Protein AF-A0A813K2Q6-F1 (afdb_monomer)

Structure (mmCIF, N/CA/C/O backbone):
data_AF-A0A813K2Q6-F1
#
_entry.id   AF-A0A813K2Q6-F1
#
loop_
_atom_site.group_PDB
_atom_site.id
_atom_site.type_symbol
_atom_site.label_atom_id
_atom_site.label_alt_id
_atom_site.label_comp_id
_atom_site.label_asym_id
_atom_site.label_entity_id
_atom_site.label_seq_id
_atom_site.pdbx_PDB_ins_code
_atom_site.Cartn_x
_atom_site.Cartn_y
_atom_site.Cartn_z
_atom_site.occupancy
_atom_site.B_iso_or_equiv
_atom_site.auth_seq_id
_atom_site.auth_comp_id
_atom_site.auth_asym_id
_atom_site.auth_atom_id
_atom_site.pdbx_PDB_model_num
ATOM 1 N N . ALA A 1 1 ? -16.109 -9.341 17.968 1.00 64.31 1 ALA A N 1
ATOM 2 C CA . ALA A 1 1 ? -16.327 -7.930 17.581 1.00 64.31 1 ALA A CA 1
ATOM 3 C C . ALA A 1 1 ? -15.738 -7.609 16.202 1.00 64.31 1 ALA A C 1
ATOM 5 O O . ALA A 1 1 ? -16.503 -7.297 15.306 1.00 64.31 1 ALA A O 1
ATOM 6 N N . TRP A 1 2 ? -14.422 -7.741 15.981 1.00 71.44 2 TRP A N 1
ATOM 7 C CA . TRP A 1 2 ? -13.791 -7.366 14.698 1.00 71.44 2 TRP A CA 1
ATOM 8 C C . TRP A 1 2 ? -14.155 -8.253 13.496 1.00 71.44 2 TRP A C 1
ATOM 10 O O . TRP A 1 2 ? -14.218 -7.740 12.387 1.00 71.44 2 TRP A O 1
ATOM 20 N N . GLN A 1 3 ? -14.443 -9.544 13.705 1.00 76.56 3 GLN A N 1
ATOM 21 C CA . GLN A 1 3 ? -14.867 -10.448 12.623 1.00 76.56 3 GLN A CA 1
ATOM 22 C C . GLN A 1 3 ? -16.198 -10.008 11.992 1.00 76.56 3 GLN A C 1
ATOM 24 O O . GLN A 1 3 ? -16.275 -9.841 10.784 1.00 76.56 3 GLN A O 1
ATOM 29 N N . ALA A 1 4 ? -17.204 -9.701 12.818 1.00 79.31 4 ALA A N 1
ATOM 30 C CA . ALA A 1 4 ? -18.483 -9.169 12.345 1.00 79.31 4 ALA A CA 1
ATOM 31 C C . ALA A 1 4 ? -18.310 -7.828 11.607 1.00 79.31 4 ALA A C 1
ATOM 33 O O . ALA A 1 4 ? -18.959 -7.585 10.598 1.00 79.31 4 ALA A O 1
ATOM 34 N N . ALA A 1 5 ? -17.385 -6.968 12.055 1.00 79.88 5 ALA A N 1
ATOM 35 C CA . ALA A 1 5 ? -17.077 -5.730 11.341 1.00 79.88 5 ALA A CA 1
ATOM 36 C C . ALA A 1 5 ? -16.464 -5.999 9.952 1.00 79.88 5 ALA A C 1
ATOM 38 O O . ALA A 1 5 ? -16.850 -5.334 8.994 1.00 79.88 5 ALA A O 1
ATOM 39 N N . LEU A 1 6 ? -15.557 -6.980 9.818 1.00 80.25 6 LEU A N 1
ATOM 40 C CA . LEU A 1 6 ? -15.022 -7.395 8.512 1.00 80.25 6 LEU A CA 1
ATOM 41 C C . LEU A 1 6 ? -16.139 -7.844 7.557 1.00 80.25 6 LEU A C 1
ATOM 43 O O . LEU A 1 6 ? -16.136 -7.456 6.391 1.00 80.25 6 LEU A O 1
ATOM 47 N N . GLU A 1 7 ? -17.096 -8.626 8.058 1.00 80.56 7 GLU A N 1
ATOM 48 C CA . GLU A 1 7 ? -18.255 -9.111 7.292 1.00 80.56 7 GLU A CA 1
ATOM 49 C C . GLU A 1 7 ? -19.192 -7.971 6.873 1.00 80.56 7 GLU A C 1
ATOM 51 O O . GLU A 1 7 ? -19.730 -7.982 5.770 1.00 80.56 7 GLU A O 1
ATOM 56 N N . MET A 1 8 ? -19.319 -6.939 7.711 1.00 81.94 8 MET A N 1
ATOM 57 C CA . MET A 1 8 ? -20.047 -5.702 7.400 1.00 81.94 8 MET A CA 1
ATOM 58 C C . MET A 1 8 ? -19.276 -4.752 6.470 1.00 81.94 8 MET A C 1
ATOM 60 O O . MET A 1 8 ? -19.733 -3.642 6.198 1.00 81.94 8 MET A O 1
AT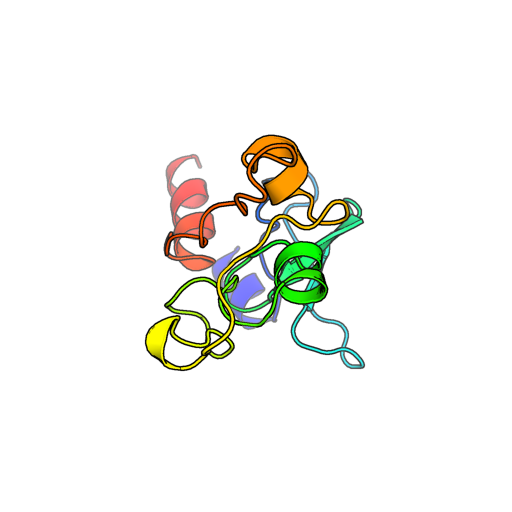OM 64 N N . GLY A 1 9 ? -18.096 -5.153 5.995 1.00 83.12 9 GLY A N 1
ATOM 65 C CA . GLY A 1 9 ? -17.311 -4.360 5.064 1.00 83.12 9 GLY A CA 1
ATOM 66 C C . GLY A 1 9 ? -16.427 -3.290 5.714 1.00 83.12 9 GLY A C 1
ATOM 67 O O . GLY A 1 9 ? -16.071 -2.290 5.091 1.00 83.12 9 GLY A O 1
ATOM 68 N N . TRP A 1 10 ? -16.044 -3.472 6.969 1.00 88.94 10 TRP A N 1
ATOM 69 C CA . TRP A 1 10 ? -14.939 -2.718 7.546 1.00 88.94 10 TRP A CA 1
ATOM 70 C C . TRP A 1 10 ? -13.606 -3.382 7.184 1.00 88.94 10 TRP A C 1
ATOM 72 O O . TRP A 1 10 ? -13.503 -4.606 7.142 1.00 88.94 10 TRP A O 1
ATOM 82 N N . LYS A 1 11 ? -12.542 -2.599 6.997 1.00 91.25 11 LYS A N 1
ATOM 83 C CA . LYS A 1 11 ? -11.169 -3.101 6.876 1.00 91.25 11 LYS A CA 1
ATOM 84 C C . LYS A 1 11 ? -10.230 -2.401 7.851 1.00 91.25 11 LYS A C 1
ATOM 86 O O . LYS A 1 11 ? -10.299 -1.175 8.002 1.00 91.25 11 LYS A O 1
ATOM 91 N N . PRO A 1 12 ? -9.314 -3.151 8.488 1.00 92.56 12 PRO A N 1
ATOM 92 C CA . PRO A 1 12 ? -8.352 -2.570 9.402 1.00 92.56 12 PRO A CA 1
ATOM 93 C C . PRO A 1 12 ? -7.361 -1.685 8.657 1.00 92.56 12 PRO A C 1
ATOM 95 O O . PRO A 1 12 ? -6.897 -2.032 7.577 1.00 92.56 12 PRO A O 1
ATOM 98 N N . CYS A 1 13 ? -6.994 -0.562 9.269 1.00 93.44 13 CYS A N 1
ATOM 99 C CA . CYS A 1 13 ? -5.988 0.336 8.717 1.00 93.44 13 CYS A CA 1
ATOM 100 C C . CYS A 1 13 ? -4.604 -0.333 8.809 1.00 93.44 13 CYS A C 1
ATOM 102 O O . CYS A 1 13 ? -4.135 -0.567 9.927 1.00 93.44 13 CYS A O 1
ATOM 104 N N . PRO A 1 14 ? -3.903 -0.583 7.688 1.00 92.88 14 PRO A N 1
ATOM 105 C CA . PRO A 1 14 ? -2.582 -1.221 7.683 1.00 92.88 14 PRO A CA 1
ATOM 106 C C . PRO A 1 14 ? -1.535 -0.471 8.518 1.00 92.88 14 PRO A C 1
ATOM 108 O O . PRO A 1 14 ? -0.656 -1.089 9.115 1.00 92.88 14 PRO A O 1
ATOM 111 N N . ARG A 1 15 ? -1.681 0.857 8.665 1.00 91.19 15 ARG A N 1
ATOM 112 C CA . ARG A 1 15 ? -0.834 1.687 9.542 1.00 91.19 15 ARG A CA 1
ATOM 113 C C . ARG A 1 15 ? -1.095 1.502 11.043 1.00 91.19 15 ARG A C 1
ATOM 115 O O . ARG A 1 15 ? -0.444 2.160 11.846 1.00 91.19 15 ARG A O 1
ATOM 122 N N . ARG A 1 16 ? -2.048 0.653 11.443 1.00 90.50 16 ARG A N 1
ATOM 123 C CA . ARG A 1 16 ? -2.424 0.408 12.851 1.00 90.50 16 ARG A CA 1
ATOM 124 C C . ARG A 1 16 ? -2.761 1.693 13.620 1.00 90.50 16 ARG A C 1
ATOM 126 O O . ARG A 1 16 ? -2.440 1.820 14.799 1.00 90.50 16 ARG A O 1
ATOM 133 N N . CYS A 1 17 ? -3.398 2.655 12.951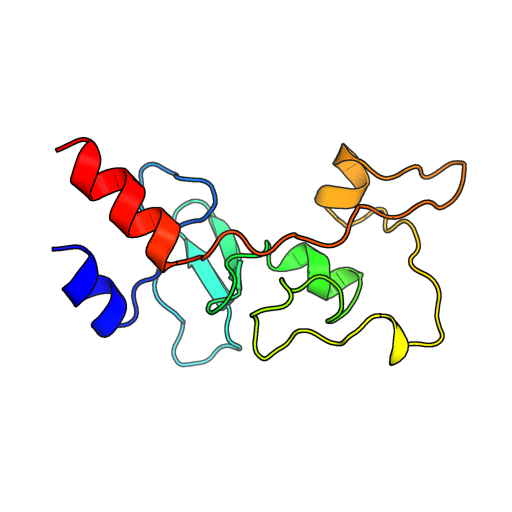 1.00 91.75 17 CYS A N 1
ATOM 134 C CA . CYS A 1 17 ? -3.752 3.930 13.572 1.00 91.75 17 CYS A CA 1
ATOM 135 C C . CYS A 1 17 ? -4.807 3.768 14.685 1.00 91.75 17 CYS A C 1
ATOM 137 O O . CYS A 1 17 ? -5.485 2.743 14.793 1.00 91.75 17 CYS A O 1
ATOM 139 N N . THR A 1 18 ? -4.996 4.818 15.484 1.00 90.69 18 THR A N 1
ATOM 140 C CA . THR A 1 18 ? -5.946 4.843 16.609 1.00 90.69 18 THR A CA 1
ATOM 141 C C . THR A 1 18 ? -7.411 4.706 16.183 1.00 90.69 18 THR A C 1
ATOM 143 O O . THR A 1 18 ? -8.204 4.148 16.934 1.00 90.69 18 THR A O 1
ATOM 146 N N . TYR A 1 19 ? -7.770 5.129 14.965 1.00 89.12 19 TYR A N 1
ATOM 147 C CA . TYR A 1 19 ? -9.129 4.992 14.416 1.00 89.12 19 TYR A CA 1
ATOM 148 C C . TYR A 1 19 ? -9.470 3.570 13.948 1.00 89.12 19 TYR A C 1
ATOM 150 O O . TYR A 1 19 ? -10.618 3.276 13.627 1.00 89.12 19 TYR A O 1
ATOM 158 N N . GLY A 1 20 ? -8.479 2.678 13.888 1.00 88.44 20 GLY A N 1
ATOM 159 C CA . GLY A 1 20 ? -8.672 1.251 13.650 1.00 88.44 20 GLY A CA 1
ATOM 160 C C . GLY A 1 20 ? -8.847 0.836 12.189 1.00 88.44 20 GLY A C 1
ATOM 161 O O . GLY A 1 20 ? -8.348 -0.229 11.837 1.00 88.44 20 GLY A O 1
ATOM 162 N N . GLY A 1 21 ? -9.502 1.621 11.331 1.00 90.69 21 GLY A N 1
ATOM 163 C CA . GLY A 1 21 ? -9.817 1.192 9.962 1.00 90.69 21 GLY A CA 1
ATOM 164 C C . GLY A 1 21 ? -10.783 2.103 9.215 1.00 90.69 21 GLY A C 1
ATOM 165 O O . GLY A 1 21 ? -10.942 3.269 9.577 1.00 90.69 21 GLY A O 1
ATOM 166 N N . GLY A 1 22 ? -11.405 1.570 8.170 1.00 90.00 22 GLY A N 1
ATOM 167 C CA . GLY A 1 22 ? -12.389 2.276 7.352 1.00 90.00 22 GLY A CA 1
ATOM 168 C C . GLY A 1 22 ? -13.311 1.313 6.610 1.00 90.00 22 GLY A C 1
ATOM 169 O O . GLY A 1 22 ? -13.093 0.105 6.630 1.00 90.00 22 GLY A O 1
ATOM 170 N N . TYR A 1 23 ? -14.334 1.863 5.968 1.00 86.81 23 TYR A N 1
ATOM 171 C CA . TYR A 1 23 ? -15.241 1.141 5.077 1.00 86.81 23 TYR A CA 1
ATOM 172 C C . TYR A 1 23 ? -14.958 1.561 3.632 1.00 86.81 23 TYR A C 1
ATOM 174 O O . TYR A 1 23 ? -14.356 2.611 3.397 1.00 86.81 23 TYR A O 1
ATOM 182 N N . LYS A 1 24 ? -15.385 0.748 2.666 1.00 80.88 24 LYS A N 1
ATOM 183 C CA . LYS A 1 24 ? -15.336 1.112 1.246 1.00 80.88 24 LYS A CA 1
ATOM 184 C C . LYS A 1 24 ? -16.444 2.129 0.947 1.00 80.88 24 LYS A C 1
ATOM 186 O O . LYS A 1 24 ? -17.552 1.984 1.464 1.00 80.88 24 LYS A O 1
ATOM 191 N N . SER A 1 25 ? -16.166 3.124 0.106 1.00 70.81 25 SER A N 1
ATOM 192 C CA . SER A 1 25 ? -17.220 3.966 -0.476 1.00 70.81 25 SER A CA 1
ATOM 193 C C . SER A 1 25 ? -18.033 3.159 -1.495 1.00 70.81 25 SER A C 1
ATOM 195 O O . SER A 1 25 ? -17.465 2.428 -2.304 1.00 70.81 25 SER A O 1
ATOM 197 N N . ALA A 1 26 ? -19.361 3.292 -1.486 1.00 67.31 26 ALA A N 1
ATOM 198 C CA . ALA A 1 26 ? -20.232 2.605 -2.446 1.00 67.31 26 ALA A CA 1
ATOM 199 C C . ALA A 1 26 ? -19.967 3.025 -3.908 1.00 67.31 26 ALA A C 1
ATOM 201 O O . ALA A 1 26 ? -20.315 2.294 -4.832 1.00 67.31 26 ALA A O 1
ATOM 202 N N . GLU A 1 27 ? -19.337 4.183 -4.103 1.00 63.72 27 GLU A N 1
ATOM 203 C CA . GLU A 1 27 ? -19.162 4.855 -5.393 1.00 63.72 27 GLU A CA 1
ATOM 204 C C . GLU A 1 27 ? -17.731 4.724 -5.953 1.00 63.72 27 GLU A C 1
ATOM 206 O O . GLU A 1 27 ? -17.487 5.103 -7.096 1.00 63.72 27 GLU A O 1
ATOM 211 N N . GLU A 1 28 ? -16.776 4.177 -5.187 1.00 61.16 28 GLU A N 1
ATOM 212 C CA . GLU A 1 28 ? -15.354 4.134 -5.569 1.00 61.16 28 GLU A CA 1
ATOM 213 C C . GLU A 1 28 ? -14.820 2.717 -5.860 1.00 61.16 28 GLU A C 1
ATOM 215 O O . GLU A 1 28 ? -15.332 1.698 -5.381 1.00 61.16 28 GLU A O 1
ATOM 220 N N . CYS A 1 29 ? -13.723 2.667 -6.635 1.00 69.69 29 CYS A N 1
ATOM 221 C CA . CYS A 1 29 ? -12.857 1.493 -6.817 1.00 69.69 29 CYS A CA 1
ATOM 222 C C . CYS A 1 29 ? -12.470 0.862 -5.464 1.00 69.69 29 CYS A C 1
ATOM 224 O O . CYS A 1 29 ? -12.557 1.523 -4.438 1.00 69.69 29 CYS A O 1
ATOM 226 N N . ASP A 1 30 ? -12.006 -0.393 -5.448 1.00 83.38 30 ASP A N 1
ATOM 227 C CA . ASP A 1 30 ? -11.697 -1.212 -4.254 1.00 83.38 30 ASP A CA 1
ATOM 228 C C . ASP A 1 30 ? -10.553 -0.699 -3.342 1.00 83.38 30 ASP A C 1
ATOM 230 O O . ASP A 1 30 ? -9.570 -1.388 -3.050 1.00 83.38 30 ASP A O 1
ATOM 234 N N . HIS A 1 31 ? -10.721 0.519 -2.833 1.00 87.06 31 HIS A N 1
ATOM 235 C CA . HIS A 1 31 ? -9.872 1.220 -1.890 1.00 87.06 31 HIS A CA 1
ATOM 236 C C . HIS A 1 31 ? -10.681 1.630 -0.657 1.00 87.06 31 HIS A C 1
ATOM 238 O O . HIS A 1 31 ? -11.896 1.822 -0.698 1.00 87.06 31 HIS A O 1
ATOM 244 N N . VAL A 1 32 ? -9.977 1.751 0.460 1.00 91.62 32 VAL A N 1
ATOM 245 C CA . VAL A 1 32 ? -10.505 2.179 1.750 1.00 91.62 32 VAL A CA 1
ATOM 246 C C . VAL A 1 32 ? -9.749 3.408 2.182 1.00 91.62 32 VAL A C 1
ATOM 248 O O . VAL A 1 32 ? -8.520 3.379 2.254 1.00 91.62 32 VAL A O 1
ATOM 251 N N . THR A 1 33 ? -10.489 4.438 2.571 1.00 92.75 33 THR A N 1
ATOM 252 C CA . THR A 1 33 ? -9.922 5.621 3.210 1.00 92.75 33 THR A CA 1
ATOM 253 C C . THR A 1 33 ? -10.190 5.539 4.703 1.00 92.75 33 THR A C 1
ATOM 255 O O . THR A 1 33 ? -11.323 5.633 5.176 1.00 92.75 33 THR A O 1
ATOM 258 N N . CYS A 1 34 ? -9.133 5.314 5.482 1.00 93.12 34 CYS A N 1
ATOM 259 C CA . CYS A 1 34 ? -9.233 5.385 6.934 1.00 93.12 34 CYS A CA 1
ATOM 260 C C . CYS A 1 34 ? -9.390 6.845 7.375 1.00 93.12 34 CYS A C 1
ATOM 262 O O . CYS A 1 34 ? -8.821 7.749 6.768 1.00 93.12 34 CYS A O 1
ATOM 264 N N . LYS A 1 35 ? -10.048 7.079 8.516 1.00 92.31 35 LYS A N 1
ATOM 265 C CA . LYS A 1 35 ? -10.151 8.409 9.140 1.00 92.31 35 LYS A CA 1
ATOM 266 C C . LYS A 1 35 ? -8.792 9.081 9.419 1.00 92.31 35 LYS A C 1
ATOM 268 O O . LYS A 1 35 ? -8.740 10.296 9.561 1.00 92.31 35 LYS A O 1
ATOM 273 N N . CYS A 1 36 ? -7.683 8.332 9.467 1.00 93.69 36 CYS A N 1
ATOM 274 C CA . CYS A 1 36 ? -6.338 8.922 9.528 1.00 93.69 36 CYS A CA 1
ATOM 275 C C . CYS A 1 36 ? -5.837 9.517 8.196 1.00 93.69 36 CYS A C 1
ATOM 277 O O . CYS A 1 36 ? -4.702 9.984 8.148 1.00 93.69 36 CYS A O 1
ATOM 279 N N . GLY A 1 37 ? -6.630 9.457 7.123 1.00 92.62 37 GLY A N 1
ATOM 280 C CA . GLY A 1 37 ? -6.257 9.891 5.774 1.00 92.62 37 GLY A CA 1
ATOM 281 C C . GLY A 1 37 ? -5.457 8.858 4.978 1.00 92.62 37 GLY A C 1
ATOM 282 O O . GLY A 1 37 ? -5.022 9.146 3.871 1.00 92.62 37 GLY A O 1
ATOM 283 N N . PHE A 1 38 ? -5.231 7.659 5.526 1.00 94.38 38 PHE A N 1
ATOM 284 C CA . PHE A 1 38 ? -4.533 6.597 4.808 1.00 94.38 38 PHE A CA 1
ATOM 285 C C . PHE A 1 38 ? -5.477 5.868 3.854 1.00 94.38 38 PHE A C 1
ATOM 287 O O . PHE A 1 38 ? -6.464 5.280 4.304 1.00 94.38 38 PHE A O 1
ATOM 294 N N . GLU A 1 39 ? -5.125 5.870 2.572 1.00 94.56 39 GLU A N 1
ATOM 295 C CA . GLU A 1 39 ? -5.825 5.139 1.520 1.00 94.56 39 GLU A CA 1
ATOM 296 C C . GLU A 1 39 ? -5.108 3.824 1.207 1.00 94.56 39 GLU A C 1
ATOM 298 O O . GLU A 1 39 ? -3.895 3.802 0.972 1.00 94.56 39 GLU A O 1
ATOM 303 N N . PHE A 1 40 ? -5.848 2.720 1.171 1.00 94.69 40 PHE A N 1
ATOM 304 C CA . PHE A 1 40 ? -5.275 1.401 0.919 1.00 94.69 40 PHE A CA 1
ATOM 305 C C . PHE A 1 40 ? -6.216 0.480 0.153 1.00 94.69 40 PHE A C 1
ATOM 307 O O . PHE A 1 40 ? -7.430 0.648 0.182 1.00 94.69 40 PHE A O 1
ATOM 314 N N . CYS A 1 41 ? -5.650 -0.511 -0.531 1.00 94.25 41 CYS A N 1
ATOM 315 C CA . CYS A 1 41 ? -6.410 -1.542 -1.227 1.00 94.25 41 CYS A CA 1
ATOM 316 C C . CYS A 1 41 ? -7.249 -2.363 -0.238 1.00 94.25 41 CYS A C 1
ATOM 318 O O . CYS A 1 41 ? -6.728 -2.859 0.764 1.00 94.25 41 CYS A O 1
ATOM 320 N N . TRP A 1 42 ? -8.528 -2.549 -0.561 1.00 91.88 42 TRP A N 1
ATOM 321 C CA . TRP A 1 42 ? -9.477 -3.323 0.238 1.00 91.88 42 TRP A CA 1
ATOM 322 C C . TRP A 1 42 ? -9.018 -4.763 0.513 1.00 91.88 42 TRP A C 1
ATOM 324 O O . TRP A 1 42 ? -9.193 -5.268 1.625 1.00 91.88 42 TRP A O 1
ATOM 334 N N . ASP A 1 43 ? -8.429 -5.409 -0.497 1.00 91.44 43 ASP A N 1
ATOM 335 C CA . ASP A 1 43 ? -8.084 -6.832 -0.448 1.00 91.44 43 ASP A CA 1
ATOM 336 C C . ASP A 1 43 ? -6.739 -7.082 0.229 1.00 91.44 43 ASP A C 1
ATOM 338 O O . ASP A 1 43 ? -6.640 -7.942 1.096 1.00 91.44 43 ASP A O 1
ATOM 342 N N . CYS A 1 44 ? -5.707 -6.312 -0.126 1.00 94.50 44 CYS A N 1
ATOM 343 C CA . CYS A 1 44 ? -4.334 -6.589 0.312 1.00 94.50 44 CYS A CA 1
ATOM 344 C C . CYS A 1 44 ? -3.741 -5.554 1.276 1.00 94.50 44 CYS A C 1
ATOM 346 O O . CYS A 1 44 ? -2.646 -5.760 1.803 1.00 94.50 44 CYS A O 1
ATOM 348 N N . GLY A 1 45 ? -4.415 -4.429 1.519 1.00 94.50 45 GLY A N 1
ATOM 349 C CA . GLY A 1 45 ? -3.928 -3.409 2.450 1.00 94.50 45 GLY A CA 1
ATOM 350 C C . GLY A 1 45 ? -2.710 -2.617 1.960 1.00 94.50 45 GLY A C 1
ATOM 351 O O . GLY A 1 45 ? -2.109 -1.886 2.742 1.00 94.50 45 GLY A O 1
ATOM 352 N N . VAL A 1 46 ? -2.314 -2.746 0.691 1.00 95.88 46 VAL A N 1
ATOM 353 C CA . VAL A 1 46 ? -1.245 -1.917 0.110 1.00 95.88 46 VAL A CA 1
ATOM 354 C C . VAL A 1 46 ? -1.693 -0.459 0.048 1.00 95.88 46 VAL A C 1
ATOM 356 O O . VAL A 1 46 ? -2.835 -0.184 -0.315 1.00 95.88 46 VAL A O 1
ATOM 359 N N . GLU A 1 47 ? -0.791 0.468 0.383 1.00 95.81 47 GLU A N 1
ATOM 360 C CA . GLU A 1 47 ? -1.000 1.914 0.235 1.00 95.81 47 GLU A CA 1
ATOM 361 C C . GLU A 1 47 ? -1.372 2.254 -1.214 1.00 95.81 47 GLU A C 1
ATOM 363 O O . GLU A 1 47 ? -0.593 1.988 -2.127 1.00 95.81 47 GLU A O 1
ATOM 368 N N . ARG A 1 48 ? -2.546 2.864 -1.425 1.00 95.12 48 ARG A N 1
ATOM 369 C CA . ARG A 1 48 ? -3.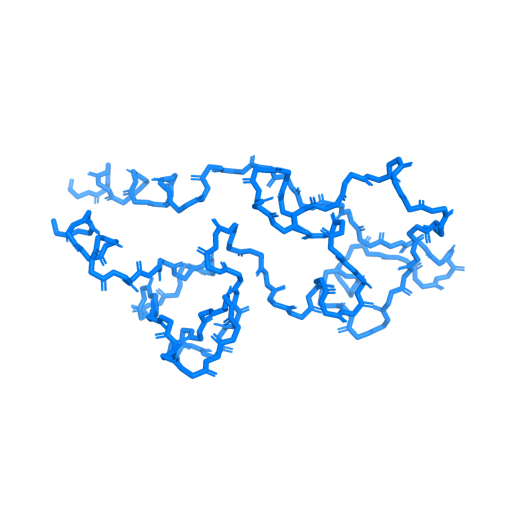146 3.090 -2.754 1.00 95.12 48 ARG A CA 1
ATOM 370 C C . ARG A 1 48 ? -2.203 3.793 -3.729 1.00 95.12 48 ARG A C 1
ATOM 372 O O . ARG A 1 48 ? -2.182 3.472 -4.913 1.00 95.12 48 ARG A O 1
ATOM 379 N N . GLN A 1 49 ? -1.410 4.739 -3.231 1.00 96.06 49 GLN A N 1
ATOM 380 C CA . GLN A 1 49 ? -0.500 5.521 -4.060 1.00 96.06 49 GLN A CA 1
ATOM 381 C C . GLN A 1 49 ? 0.578 4.664 -4.741 1.00 96.06 49 GLN A C 1
ATOM 383 O O . GLN A 1 49 ? 1.044 5.043 -5.807 1.00 96.06 49 GLN A O 1
ATOM 388 N N . VAL A 1 50 ? 0.971 3.523 -4.167 1.00 97.25 50 VAL A N 1
ATOM 389 C CA . VAL A 1 50 ? 2.056 2.684 -4.702 1.00 97.25 50 VAL A CA 1
ATOM 390 C C . VAL A 1 50 ? 1.681 2.053 -6.055 1.00 97.25 50 VAL A C 1
ATOM 392 O O . VAL A 1 50 ? 2.359 2.368 -7.034 1.00 97.25 50 VAL A O 1
ATOM 395 N N . PRO A 1 51 ? 0.614 1.237 -6.179 1.00 96.31 51 PRO A N 1
ATOM 396 C CA . PRO A 1 51 ? 0.199 0.701 -7.475 1.00 96.31 51 PRO A CA 1
ATOM 397 C C . PRO A 1 51 ? -0.316 1.790 -8.423 1.00 96.31 51 PRO A C 1
ATOM 399 O O . PRO A 1 51 ? -0.184 1.650 -9.631 1.00 96.31 51 PRO A O 1
ATOM 402 N N . LEU A 1 52 ? -0.839 2.906 -7.897 1.00 95.75 52 LEU A N 1
ATOM 403 C CA . LEU A 1 52 ? -1.287 4.030 -8.725 1.00 95.75 52 LEU A CA 1
ATOM 404 C C . LEU A 1 52 ? -0.148 4.660 -9.542 1.00 95.75 52 LEU A C 1
ATOM 406 O O . LEU A 1 52 ? -0.380 5.117 -10.657 1.00 95.75 52 LEU A O 1
ATOM 410 N N . VAL A 1 53 ? 1.063 4.732 -8.982 1.00 97.38 53 VAL A N 1
ATOM 411 C CA . VAL A 1 53 ? 2.218 5.350 -9.660 1.00 97.38 53 VAL A CA 1
ATOM 412 C C . VAL A 1 53 ? 3.160 4.332 -10.294 1.00 97.38 53 VAL A C 1
ATOM 414 O O . VAL A 1 53 ? 3.931 4.701 -11.175 1.00 97.38 53 VAL A O 1
ATOM 417 N N . HIS A 1 54 ? 3.130 3.080 -9.839 1.00 96.50 54 HIS A N 1
ATOM 418 C CA . HIS A 1 54 ? 3.789 1.969 -10.512 1.00 96.50 54 HIS A CA 1
ATOM 419 C C . HIS A 1 54 ? 2.794 1.285 -11.452 1.00 96.50 54 HIS A C 1
ATOM 421 O O . HIS A 1 54 ? 2.567 1.775 -12.553 1.00 96.50 54 HIS A O 1
ATOM 427 N N . ASP A 1 55 ? 2.226 0.165 -11.011 1.00 96.38 55 ASP A N 1
ATOM 428 C CA . ASP A 1 55 ? 1.175 -0.605 -11.663 1.00 96.38 55 ASP A CA 1
ATOM 429 C C . ASP A 1 55 ? 0.724 -1.735 -10.713 1.00 96.38 55 ASP A C 1
ATOM 431 O O . ASP A 1 55 ? 1.128 -1.817 -9.544 1.00 96.38 55 ASP A O 1
ATOM 435 N N . ASN A 1 56 ? -0.097 -2.642 -11.236 1.00 97.06 56 ASN A N 1
ATOM 436 C CA . ASN A 1 56 ? -0.686 -3.759 -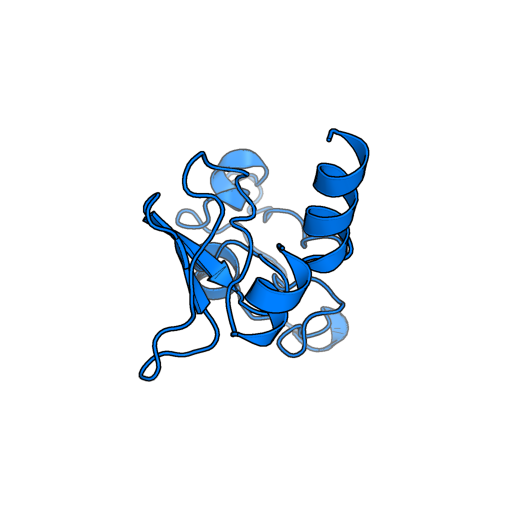10.511 1.00 97.06 56 ASN A CA 1
ATOM 437 C C . ASN A 1 56 ? 0.318 -4.778 -9.936 1.00 97.06 56 ASN A C 1
ATOM 439 O O . ASN A 1 56 ? -0.057 -5.563 -9.062 1.00 97.06 56 ASN A O 1
ATOM 443 N N . ARG A 1 57 ? 1.596 -4.754 -10.337 1.00 97.38 57 ARG A N 1
ATOM 444 C CA . ARG A 1 57 ? 2.636 -5.613 -9.737 1.00 97.38 57 ARG A CA 1
ATOM 445 C C . ARG A 1 57 ? 2.931 -5.257 -8.280 1.00 97.38 57 ARG A C 1
ATOM 447 O O . ARG A 1 57 ? 3.479 -6.072 -7.551 1.00 97.38 57 ARG A O 1
ATOM 454 N N . TRP A 1 58 ? 2.569 -4.048 -7.839 1.00 97.75 58 TRP A N 1
ATOM 455 C CA . TRP A 1 58 ? 2.741 -3.609 -6.448 1.00 97.75 58 TRP A CA 1
ATOM 456 C C . TRP A 1 58 ? 1.546 -3.914 -5.547 1.00 97.75 58 TRP A C 1
ATOM 458 O O . TRP A 1 58 ? 1.525 -3.482 -4.397 1.00 97.75 58 TRP A O 1
ATOM 468 N N . HIS A 1 59 ? 0.562 -4.683 -6.005 1.00 97.50 59 HIS A N 1
ATOM 469 C CA . HIS A 1 59 ? -0.303 -5.389 -5.066 1.00 97.50 59 HIS A CA 1
ATOM 470 C C . HIS A 1 59 ? 0.439 -6.585 -4.453 1.00 97.50 59 HIS A C 1
ATOM 472 O O . HIS A 1 59 ? 1.403 -7.083 -5.022 1.00 97.50 59 HIS A O 1
ATOM 478 N N . LYS A 1 60 ? 0.001 -7.059 -3.281 1.00 96.69 60 LYS A N 1
ATOM 479 C CA . LYS A 1 60 ? 0.548 -8.306 -2.722 1.00 96.69 60 LYS A CA 1
ATOM 480 C C . LYS A 1 60 ? 0.117 -9.503 -3.583 1.00 96.69 60 LYS A C 1
ATOM 482 O O . LYS A 1 60 ? -0.996 -9.437 -4.108 1.00 96.69 60 LYS A O 1
ATOM 487 N N . PRO A 1 61 ? 0.910 -10.581 -3.701 1.00 96.12 61 PRO A N 1
ATOM 488 C CA . PRO A 1 61 ? 0.592 -11.682 -4.610 1.00 96.12 61 PRO A CA 1
ATOM 489 C C . PRO A 1 61 ? -0.774 -12.352 -4.394 1.00 96.12 61 PRO A C 1
ATOM 491 O O . PRO A 1 61 ? -1.392 -12.774 -5.369 1.00 96.12 61 PRO A O 1
ATOM 494 N N . ALA A 1 62 ? -1.299 -12.388 -3.164 1.00 94.19 62 ALA A N 1
ATOM 495 C CA . ALA A 1 62 ? -2.639 -12.909 -2.869 1.00 94.19 62 ALA A CA 1
ATOM 496 C C . ALA A 1 62 ? -3.794 -11.954 -3.250 1.00 94.19 62 ALA A C 1
ATOM 498 O O . ALA A 1 62 ? -4.968 -12.303 -3.112 1.00 94.19 62 ALA A O 1
ATOM 499 N N . CYS A 1 63 ? -3.500 -10.733 -3.701 1.00 95.19 63 CYS A N 1
ATOM 500 C CA . CYS A 1 63 ? -4.502 -9.763 -4.132 1.00 95.19 63 CYS A CA 1
ATOM 501 C C . CYS A 1 63 ? -5.078 -10.134 -5.503 1.00 95.19 63 CYS A C 1
ATOM 503 O O . CYS A 1 63 ? -4.323 -10.369 -6.442 1.00 95.19 63 CYS A O 1
ATOM 505 N N . ARG A 1 64 ? -6.400 -10.030 -5.687 1.00 94.31 64 ARG A N 1
ATOM 506 C CA . ARG A 1 64 ? -7.033 -10.241 -7.008 1.00 94.31 64 ARG A CA 1
ATOM 507 C C . ARG A 1 64 ? -6.582 -9.261 -8.098 1.00 94.31 64 ARG A C 1
ATOM 509 O O . ARG A 1 64 ? -6.804 -9.524 -9.272 1.00 94.31 64 ARG A O 1
ATOM 516 N N . TYR A 1 65 ? -5.998 -8.128 -7.712 1.00 94.94 65 TYR A N 1
ATOM 517 C CA . TYR A 1 65 ? -5.466 -7.124 -8.639 1.00 94.94 65 TYR A CA 1
ATOM 518 C C . TYR A 1 65 ? -3.985 -7.310 -8.946 1.00 94.94 65 TYR A C 1
ATOM 520 O O . TYR A 1 65 ? -3.444 -6.529 -9.717 1.00 94.94 65 TYR A O 1
ATOM 528 N N . HIS A 1 66 ? -3.306 -8.273 -8.323 1.00 97.44 66 HIS A N 1
ATOM 529 C CA . HIS A 1 66 ? -1.883 -8.463 -8.554 1.00 97.44 66 HIS A CA 1
ATOM 530 C C . HIS A 1 66 ? -1.620 -9.004 -9.959 1.00 97.44 66 HIS A C 1
ATOM 532 O O . HIS A 1 66 ? -2.162 -10.035 -10.354 1.00 97.44 66 HIS A O 1
ATOM 538 N N . THR A 1 67 ? -0.745 -8.314 -10.686 1.00 97.50 67 THR A N 1
ATOM 539 C CA . THR A 1 67 ?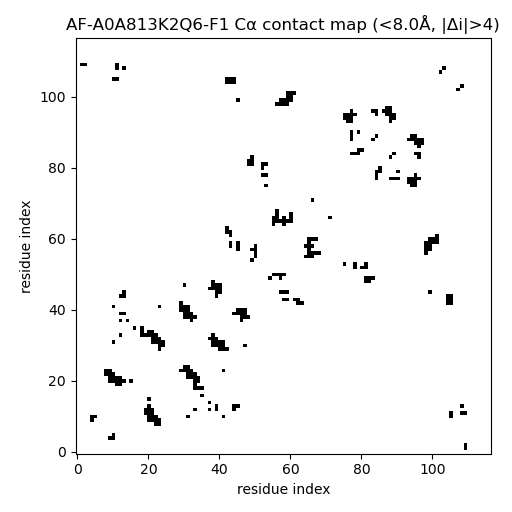 -0.202 -8.785 -11.962 1.00 97.50 67 THR A CA 1
ATOM 540 C C . THR A 1 67 ? 1.182 -9.386 -11.715 1.00 97.50 67 THR A C 1
ATOM 542 O O . THR A 1 67 ? 2.046 -8.685 -11.186 1.00 97.50 67 THR A O 1
ATOM 545 N N . PRO A 1 68 ? 1.438 -10.653 -12.087 1.00 95.75 68 PRO A N 1
ATOM 546 C CA . PRO A 1 68 ? 2.766 -11.247 -12.000 1.00 95.75 68 PRO A CA 1
ATOM 547 C C . PRO A 1 68 ? 3.818 -10.455 -12.783 1.00 95.75 68 PRO A C 1
ATOM 549 O O . PRO A 1 68 ? 3.574 -9.978 -13.888 1.00 95.75 68 PRO A O 1
ATOM 552 N N . ILE A 1 69 ? 5.035 -10.371 -12.242 1.00 92.56 69 ILE A N 1
ATOM 553 C CA . ILE A 1 69 ? 6.147 -9.632 -12.868 1.00 92.56 69 ILE A CA 1
ATOM 554 C C . ILE A 1 69 ? 6.438 -10.148 -14.283 1.00 92.56 69 ILE A C 1
ATOM 556 O O . ILE A 1 69 ? 6.749 -9.357 -15.166 1.00 92.56 69 ILE A O 1
ATOM 560 N N . SER A 1 70 ? 6.304 -11.458 -14.505 1.00 94.69 70 SER A N 1
ATOM 561 C CA . SER A 1 70 ? 6.526 -12.106 -15.802 1.00 94.69 70 SER A CA 1
ATOM 562 C C . SER A 1 70 ? 5.552 -11.673 -16.899 1.00 94.69 70 SER A C 1
ATOM 564 O O . SER A 1 70 ? 5.814 -11.945 -18.066 1.00 94.69 70 SER A O 1
ATOM 566 N N . GLU A 1 71 ? 4.435 -11.034 -16.547 1.00 96.12 71 GLU A N 1
ATOM 567 C CA . GLU A 1 71 ? 3.413 -10.582 -17.499 1.00 96.12 71 GLU A CA 1
ATOM 568 C C . GLU A 1 71 ? 3.635 -9.140 -17.979 1.00 96.12 71 GLU A C 1
ATOM 570 O O . GLU A 1 71 ? 2.937 -8.680 -18.879 1.00 96.12 71 GLU A O 1
ATOM 575 N N . VAL A 1 72 ? 4.611 -8.424 -17.411 1.00 95.75 72 VAL A N 1
ATOM 576 C CA . VAL A 1 72 ? 4.912 -7.029 -17.758 1.00 95.75 72 VAL A CA 1
ATOM 577 C C . VAL A 1 72 ? 6.341 -6.937 -18.282 1.00 95.75 72 VAL A C 1
ATOM 579 O O . VAL A 1 72 ? 7.293 -7.248 -17.567 1.00 95.75 72 VAL A O 1
ATOM 582 N N . ALA A 1 73 ? 6.496 -6.496 -19.531 1.00 95.12 73 ALA A N 1
ATOM 583 C CA . ALA A 1 73 ? 7.803 -6.394 -20.179 1.00 95.12 73 ALA A CA 1
ATOM 584 C C . ALA A 1 73 ? 8.655 -5.252 -19.599 1.00 95.12 73 ALA A C 1
ATOM 586 O O . ALA A 1 73 ? 9.883 -5.344 -19.542 1.00 95.12 73 ALA A O 1
ATOM 587 N N . GLU A 1 74 ? 8.013 -4.167 -19.165 1.00 94.81 74 GLU A N 1
ATOM 588 C CA . GLU A 1 74 ? 8.681 -2.998 -18.613 1.00 94.81 74 GLU A CA 1
ATOM 589 C C . GLU A 1 74 ? 9.317 -3.310 -17.260 1.00 94.81 74 GLU A C 1
ATOM 591 O O . GLU A 1 74 ? 8.644 -3.704 -16.306 1.00 94.81 74 GLU A O 1
ATOM 596 N N . LEU A 1 75 ? 10.614 -3.043 -17.129 1.00 94.50 75 LEU A N 1
ATOM 597 C CA . LEU A 1 75 ? 11.308 -3.219 -15.860 1.00 94.50 75 LEU A CA 1
ATOM 598 C C . LEU A 1 75 ? 10.787 -2.247 -14.780 1.00 94.50 75 LEU A C 1
ATOM 600 O O . LEU A 1 75 ? 10.463 -1.092 -15.079 1.00 94.50 75 LEU A O 1
ATOM 604 N N . PRO A 1 76 ? 10.748 -2.683 -13.508 1.00 95.75 76 PRO A N 1
ATOM 605 C CA . PRO A 1 76 ? 10.548 -1.809 -12.359 1.00 95.75 76 PRO A CA 1
ATOM 606 C C . PRO A 1 76 ? 11.497 -0.610 -12.370 1.00 95.75 76 PRO A C 1
ATOM 608 O O . PRO A 1 76 ? 12.709 -0.769 -12.509 1.00 95.75 76 PRO A O 1
ATOM 611 N N . ARG A 1 77 ? 10.952 0.591 -12.170 1.00 96.06 77 ARG A N 1
ATOM 612 C CA . ARG A 1 77 ? 11.731 1.833 -12.090 1.00 96.06 77 ARG A CA 1
ATOM 613 C C . ARG A 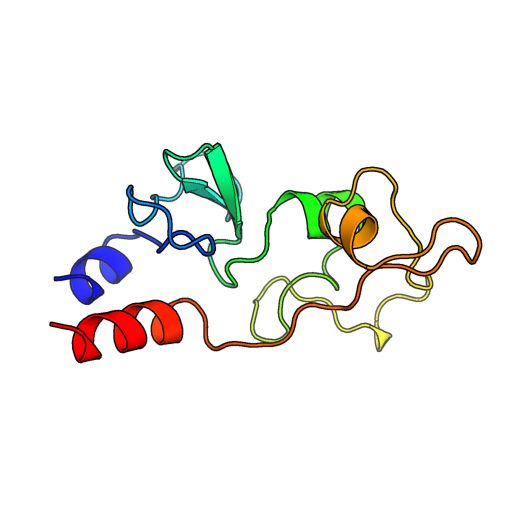1 77 ? 11.355 2.656 -10.870 1.00 96.06 77 ARG A C 1
ATOM 615 O O . ARG A 1 77 ? 10.225 2.588 -10.387 1.00 96.06 77 ARG A O 1
ATOM 622 N N . PHE A 1 78 ? 12.304 3.442 -10.381 1.00 97.94 78 PHE A N 1
ATOM 623 C CA . PHE A 1 78 ? 12.072 4.432 -9.340 1.00 97.94 78 PHE A CA 1
ATOM 624 C C . PHE A 1 78 ? 10.983 5.425 -9.763 1.00 97.94 78 PHE A C 1
ATOM 626 O O . PHE A 1 78 ? 11.033 5.985 -10.858 1.00 97.94 78 PHE A O 1
ATOM 633 N N . MET A 1 79 ? 10.030 5.678 -8.864 1.00 97.62 79 MET A N 1
ATOM 634 C CA . MET A 1 79 ? 8.981 6.676 -9.055 1.00 97.62 79 MET A CA 1
ATOM 635 C C . MET A 1 79 ? 9.080 7.739 -7.948 1.00 97.62 79 MET A C 1
ATOM 637 O O . MET A 1 79 ? 8.875 7.409 -6.777 1.00 97.62 79 MET A O 1
ATOM 641 N N . PRO A 1 80 ? 9.363 9.019 -8.267 1.00 96.69 80 PRO A N 1
ATOM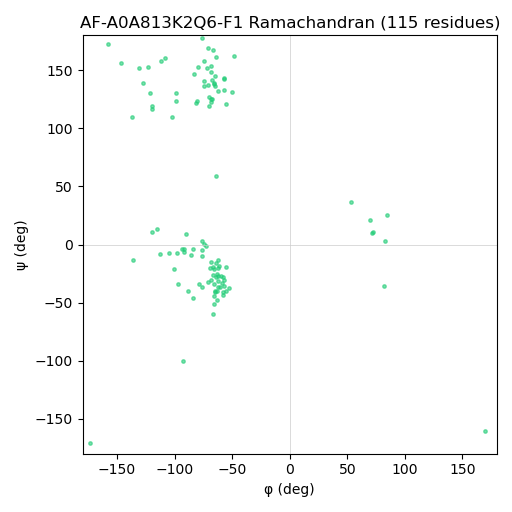 642 C CA . PRO A 1 80 ? 9.595 10.064 -7.259 1.00 96.69 80 PRO A CA 1
ATOM 643 C C . PRO A 1 80 ? 8.352 10.391 -6.424 1.00 96.69 80 PRO A C 1
ATOM 645 O O . PRO A 1 80 ? 8.458 10.922 -5.320 1.00 96.69 80 PRO A O 1
ATOM 648 N N . ASN A 1 81 ? 7.165 10.073 -6.932 1.00 96.88 81 ASN A N 1
ATOM 649 C CA . ASN A 1 81 ? 5.888 10.222 -6.244 1.00 96.88 81 ASN A CA 1
ATOM 650 C C . ASN A 1 81 ? 5.455 8.957 -5.478 1.00 96.88 81 ASN A C 1
ATOM 652 O O . ASN A 1 81 ? 4.452 9.019 -4.774 1.00 96.88 81 ASN A O 1
ATOM 656 N N . CYS A 1 82 ? 6.195 7.844 -5.548 1.00 97.94 82 CYS A N 1
ATOM 657 C CA . CYS A 1 82 ? 5.890 6.641 -4.774 1.00 97.94 82 CYS A CA 1
ATOM 658 C C . CYS A 1 82 ? 6.397 6.778 -3.326 1.00 97.94 82 CYS A C 1
ATOM 660 O O . CYS A 1 82 ? 7.599 6.987 -3.122 1.00 97.94 82 CYS A O 1
ATOM 662 N N . PRO A 1 83 ? 5.532 6.627 -2.303 1.00 96.94 83 PRO A N 1
ATOM 663 C CA . PRO A 1 83 ? 5.952 6.714 -0.905 1.00 96.94 83 PRO A CA 1
ATOM 664 C C . PRO A 1 83 ? 6.9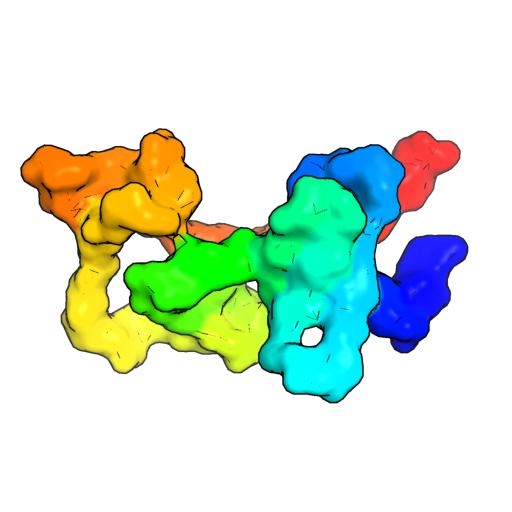61 5.623 -0.520 1.00 96.94 83 PRO A C 1
ATOM 666 O O . PRO A 1 83 ? 7.841 5.884 0.295 1.00 96.94 83 PRO A O 1
ATOM 669 N N . GLU A 1 84 ? 6.897 4.435 -1.128 1.00 97.25 84 GLU A N 1
ATOM 670 C CA . GLU A 1 84 ? 7.847 3.345 -0.865 1.00 97.25 84 GLU A CA 1
ATOM 671 C C . GLU A 1 84 ? 9.183 3.529 -1.596 1.00 97.25 84 GLU A C 1
ATOM 673 O O . GLU A 1 84 ? 10.240 3.227 -1.035 1.00 97.25 84 GLU A O 1
ATOM 678 N N . CYS A 1 85 ? 9.181 4.108 -2.804 1.00 97.88 85 CYS A N 1
ATOM 679 C CA . CYS A 1 85 ? 10.429 4.479 -3.481 1.00 97.88 85 CYS A CA 1
ATOM 680 C C . CYS A 1 85 ? 11.196 5.535 -2.687 1.00 97.88 85 CYS A C 1
ATOM 682 O O . CYS A 1 85 ? 12.407 5.415 -2.547 1.00 97.88 85 CYS A O 1
ATOM 684 N N . LYS A 1 86 ? 10.503 6.520 -2.100 1.00 97.12 86 LYS A N 1
ATOM 685 C CA . LYS A 1 86 ? 11.137 7.526 -1.229 1.00 97.12 86 LYS A CA 1
ATOM 686 C C . LYS A 1 86 ? 11.831 6.918 -0.007 1.00 97.12 86 LYS A C 1
ATOM 688 O O . LYS A 1 86 ? 12.756 7.526 0.515 1.00 97.12 86 LYS A O 1
ATOM 693 N N . LYS A 1 87 ? 11.376 5.751 0.462 1.00 96.25 87 LYS A N 1
ATOM 694 C CA . LYS A 1 87 ? 11.951 5.054 1.622 1.00 96.25 87 LYS A CA 1
ATOM 695 C C . LYS A 1 87 ? 13.090 4.108 1.245 1.00 96.25 87 LYS A C 1
ATOM 697 O O . LYS A 1 87 ? 14.039 3.982 2.007 1.00 96.25 87 LYS A O 1
ATOM 702 N N . SER A 1 88 ? 12.955 3.395 0.126 1.00 95.62 88 SER A N 1
ATOM 703 C CA . SER A 1 88 ? 13.769 2.201 -0.163 1.00 95.62 88 SER A CA 1
ATOM 704 C C . SER A 1 88 ? 14.311 2.101 -1.591 1.00 95.62 88 SER A C 1
ATOM 706 O O . SER A 1 88 ? 15.193 1.277 -1.846 1.00 95.62 88 SER A O 1
ATOM 708 N N . GLY A 1 89 ? 13.800 2.918 -2.515 1.00 95.00 89 GLY A N 1
ATOM 709 C CA . GLY A 1 89 ? 14.309 3.008 -3.880 1.00 95.00 89 GLY A CA 1
ATOM 710 C C . GLY A 1 89 ? 15.616 3.798 -3.949 1.00 95.00 89 GLY A C 1
ATOM 711 O O . GLY A 1 89 ? 16.112 4.304 -2.944 1.00 95.00 89 GLY A O 1
ATOM 712 N N . ASP A 1 90 ? 16.182 3.903 -5.146 1.00 96.88 90 ASP A N 1
ATOM 713 C CA . ASP A 1 90 ? 17.383 4.699 -5.392 1.00 96.88 90 ASP A CA 1
ATOM 714 C C . ASP A 1 90 ? 17.235 5.493 -6.704 1.00 96.88 90 ASP A C 1
ATOM 716 O O . ASP A 1 90 ? 17.243 4.900 -7.786 1.00 96.88 90 ASP A O 1
ATOM 720 N N . PRO A 1 91 ? 17.091 6.830 -6.634 1.00 95.56 91 PRO A N 1
ATOM 721 C CA . PRO A 1 91 ? 16.937 7.667 -7.819 1.00 95.56 91 PRO A CA 1
ATOM 722 C C . PRO A 1 91 ? 18.214 7.763 -8.666 1.00 95.56 91 PRO A C 1
ATOM 724 O O . PRO A 1 91 ? 18.116 8.103 -9.840 1.00 95.56 91 PRO A O 1
ATOM 727 N N . THR A 1 92 ? 19.396 7.472 -8.107 1.00 95.88 92 THR A N 1
ATOM 728 C CA . THR A 1 92 ? 20.673 7.562 -8.838 1.00 95.88 92 THR A CA 1
ATOM 729 C C . THR A 1 92 ? 20.864 6.386 -9.788 1.00 95.88 92 THR A C 1
ATOM 731 O O . THR A 1 92 ? 21.354 6.554 -10.901 1.00 95.88 92 THR A O 1
ATOM 734 N N . THR A 1 93 ? 20.412 5.203 -9.369 1.00 96.12 93 THR A N 1
ATOM 735 C CA . THR A 1 93 ? 20.449 3.971 -10.168 1.00 96.12 93 THR A CA 1
ATOM 736 C C . THR A 1 93 ? 19.123 3.679 -10.871 1.00 96.12 93 THR A C 1
ATOM 738 O O . THR A 1 93 ? 19.038 2.748 -11.667 1.00 96.12 93 THR A O 1
ATOM 741 N N . GLY A 1 94 ? 18.070 4.451 -10.580 1.00 95.38 94 GLY A N 1
ATOM 742 C CA . GLY A 1 94 ? 16.715 4.210 -11.079 1.00 95.38 94 GLY A CA 1
ATOM 743 C C . GLY A 1 94 ? 16.020 3.005 -10.434 1.00 95.38 94 GLY A C 1
ATOM 744 O O . GLY A 1 94 ? 14.954 2.598 -10.899 1.00 95.38 94 GLY A O 1
ATOM 745 N N . ARG A 1 95 ? 16.585 2.436 -9.361 1.00 96.44 95 ARG A N 1
ATOM 746 C CA . ARG A 1 95 ? 16.055 1.252 -8.672 1.00 96.44 95 ARG A CA 1
ATOM 747 C C . ARG A 1 95 ? 14.731 1.568 -7.968 1.00 96.44 95 ARG A C 1
ATOM 749 O O . ARG A 1 95 ? 14.656 2.480 -7.142 1.00 96.44 95 ARG A O 1
ATOM 756 N N . SER A 1 96 ? 13.689 0.792 -8.264 1.00 97.44 96 SER A N 1
ATOM 757 C CA . SER A 1 96 ? 12.381 0.905 -7.607 1.00 97.44 96 SER A CA 1
ATOM 758 C C . SER A 1 96 ? 12.401 0.419 -6.155 1.00 97.44 96 SER A C 1
ATOM 760 O O . SER A 1 96 ? 13.334 -0.251 -5.712 1.00 97.44 96 SER A O 1
ATOM 762 N N . CYS A 1 97 ? 11.323 0.703 -5.422 1.00 97.38 97 CYS A N 1
ATOM 763 C CA . CYS A 1 97 ? 11.013 -0.026 -4.195 1.00 97.38 97 CYS A CA 1
ATOM 764 C C . CYS A 1 97 ? 10.713 -1.508 -4.474 1.00 97.38 97 CYS A C 1
ATOM 766 O O . CYS A 1 97 ? 10.405 -1.891 -5.608 1.00 97.38 97 CYS A O 1
ATOM 768 N N . CYS A 1 98 ? 10.807 -2.332 -3.430 1.00 96.56 98 CYS A N 1
ATOM 769 C CA . CYS A 1 98 ? 10.503 -3.758 -3.502 1.00 96.56 98 CYS A CA 1
ATOM 770 C C . CYS A 1 98 ? 9.004 -4.010 -3.721 1.00 96.56 98 CYS A C 1
ATOM 772 O O . CYS A 1 98 ? 8.160 -3.222 -3.290 1.00 96.56 98 CYS A O 1
ATOM 774 N N . PHE A 1 99 ? 8.678 -5.149 -4.331 1.00 97.00 99 PHE A N 1
ATOM 775 C CA . PHE A 1 99 ? 7.304 -5.641 -4.387 1.00 97.00 99 PHE A CA 1
ATOM 776 C C . PHE A 1 99 ? 6.808 -6.016 -2.981 1.00 97.00 99 PHE A C 1
ATOM 778 O O . PHE A 1 99 ? 7.575 -6.605 -2.210 1.00 97.00 99 PHE A O 1
ATOM 785 N N . PRO A 1 100 ? 5.556 -5.691 -2.615 1.00 95.56 100 PRO A N 1
ATOM 786 C CA . PRO A 1 100 ? 5.021 -6.046 -1.305 1.00 95.56 100 PRO A CA 1
ATOM 787 C C . PRO A 1 100 ? 4.893 -7.560 -1.120 1.00 95.56 100 PRO A C 1
ATOM 789 O O . PRO A 1 100 ? 4.392 -8.261 -1.994 1.00 95.56 100 PRO A O 1
ATOM 792 N N . ALA A 1 101 ? 5.297 -8.060 0.046 1.00 93.75 101 ALA A N 1
ATOM 793 C CA . ALA A 1 101 ? 5.104 -9.459 0.415 1.00 93.75 101 ALA A CA 1
ATOM 794 C C . ALA A 1 101 ? 3.670 -9.727 0.904 1.00 93.75 101 ALA A C 1
ATOM 796 O O . ALA A 1 101 ? 3.023 -8.848 1.485 1.00 93.75 101 ALA A O 1
ATOM 797 N N . ASP A 1 102 ? 3.206 -10.965 0.733 1.00 92.94 102 ASP A N 1
ATOM 798 C CA . ASP A 1 102 ? 1.992 -11.444 1.390 1.00 92.94 102 ASP A CA 1
ATOM 799 C C . ASP A 1 102 ? 2.213 -11.574 2.900 1.00 92.94 102 ASP A C 1
ATOM 801 O O . ASP A 1 102 ? 3.090 -12.296 3.368 1.00 92.94 102 ASP A O 1
ATOM 805 N N . ASP A 1 103 ? 1.382 -10.886 3.674 1.00 89.62 103 ASP A N 1
ATOM 806 C CA . ASP A 1 103 ? 1.406 -10.883 5.142 1.00 89.62 103 ASP A CA 1
ATOM 807 C C . ASP A 1 103 ? 0.085 -11.393 5.747 1.00 89.62 103 ASP A C 1
ATOM 809 O O . ASP A 1 103 ? -0.161 -11.239 6.947 1.00 89.62 103 ASP A O 1
ATOM 813 N N . GLY A 1 104 ? -0.795 -11.965 4.918 1.00 86.06 104 GLY A N 1
ATOM 814 C CA . GLY A 1 104 ? -2.102 -12.483 5.326 1.00 86.06 104 GLY A CA 1
ATOM 815 C C . GLY A 1 104 ? -3.122 -11.412 5.726 1.00 86.06 104 GLY A C 1
ATOM 816 O O . GLY A 1 104 ? -4.046 -11.712 6.484 1.00 86.06 104 GLY A O 1
ATOM 817 N N . PHE A 1 105 ? -2.956 -10.159 5.290 1.00 89.94 105 PHE A N 1
ATOM 818 C CA . PHE A 1 105 ? -3.985 -9.128 5.452 1.00 89.94 105 PHE A CA 1
ATOM 819 C C . PHE A 1 105 ? -5.326 -9.556 4.808 1.00 89.94 105 PHE A C 1
ATOM 821 O O . PHE A 1 105 ? -5.300 -10.152 3.734 1.00 89.94 105 PHE A O 1
ATOM 828 N N . PRO A 1 106 ? -6.493 -9.215 5.401 1.00 85.56 106 PRO A N 1
ATOM 829 C CA . PRO A 1 106 ? -6.687 -8.518 6.682 1.00 85.56 106 PRO A CA 1
ATOM 830 C C . PRO A 1 106 ? -6.681 -9.446 7.908 1.00 85.56 106 PRO A C 1
ATOM 832 O O . PRO A 1 106 ? -6.658 -8.959 9.041 1.00 85.56 106 PRO A O 1
ATOM 835 N N . ASP A 1 107 ? -6.694 -10.763 7.719 1.00 83.06 107 ASP A N 1
ATOM 836 C CA . ASP A 1 107 ? -6.887 -11.735 8.802 1.00 83.06 107 ASP A CA 1
ATOM 837 C C . ASP A 1 107 ? -5.746 -11.720 9.822 1.00 83.06 107 ASP A C 1
ATOM 839 O O . ASP A 1 107 ? -5.978 -11.776 11.036 1.00 83.06 107 ASP A O 1
ATOM 843 N N . SER A 1 108 ? -4.504 -11.579 9.349 1.00 81.12 108 SER A N 1
ATOM 844 C CA . SER A 1 108 ? -3.325 -11.461 10.213 1.00 81.12 108 SER A CA 1
ATOM 845 C C . SER A 1 108 ? -3.426 -10.262 11.160 1.00 81.12 108 SER A C 1
ATOM 847 O O . SER A 1 108 ? -3.007 -10.330 12.322 1.00 81.12 108 SER A O 1
ATOM 849 N N . TYR A 1 109 ? -4.067 -9.178 10.713 1.00 75.12 109 TYR A N 1
ATOM 850 C CA . TYR A 1 109 ? -4.321 -8.008 11.539 1.00 75.12 109 TYR A CA 1
ATOM 851 C C . TYR A 1 109 ? -5.275 -8.338 12.688 1.00 75.12 109 TYR A C 1
ATOM 853 O O . TYR A 1 109 ? -4.958 -8.047 13.846 1.00 75.12 109 TYR A O 1
ATOM 861 N N . VAL A 1 110 ? -6.418 -8.961 12.387 1.00 74.62 110 VAL A N 1
ATOM 862 C CA . VAL A 1 110 ? -7.454 -9.268 13.386 1.00 74.62 110 VAL A CA 1
ATOM 863 C C . VAL A 1 110 ? -6.950 -10.286 14.409 1.00 74.62 110 VAL A C 1
ATOM 865 O O . VAL A 1 110 ? -7.072 -10.047 15.614 1.00 74.62 110 VAL A O 1
ATOM 868 N N . ARG A 1 111 ? -6.269 -11.349 13.959 1.00 72.69 111 ARG A N 1
ATOM 869 C CA . ARG A 1 111 ? -5.662 -12.356 14.851 1.00 72.69 111 ARG A CA 1
ATOM 870 C C . ARG A 1 111 ? -4.658 -11.732 15.828 1.00 72.69 111 ARG A C 1
ATOM 872 O O . ARG A 1 111 ? -4.677 -12.041 17.016 1.00 72.69 111 ARG A O 1
ATOM 879 N N . SER A 1 112 ? -3.839 -10.782 15.362 1.00 62.91 112 SER A N 1
ATOM 880 C CA . SER A 1 112 ? -2.818 -10.112 16.188 1.00 62.91 112 SER A CA 1
ATOM 881 C C . SER A 1 112 ? -3.365 -9.196 17.297 1.00 62.91 112 SER A C 1
ATOM 883 O O . SER A 1 112 ? -2.597 -8.775 18.172 1.00 62.91 112 SER A O 1
ATOM 885 N N . ARG A 1 113 ? -4.656 -8.832 17.248 1.00 57.84 113 ARG A N 1
ATOM 886 C CA . ARG A 1 113 ? -5.330 -8.050 18.297 1.00 57.84 113 ARG A CA 1
ATOM 887 C C . ARG A 1 113 ? -6.097 -8.927 19.280 1.00 57.84 113 ARG A C 1
ATOM 889 O O . ARG A 1 113 ? -6.091 -8.599 20.458 1.00 57.84 113 ARG A O 1
ATOM 896 N N . SER A 1 114 ? -6.679 -10.041 18.834 1.00 56.97 114 SER A N 1
ATOM 897 C CA . SER A 1 114 ? -7.356 -10.985 19.736 1.00 56.97 114 SER A CA 1
ATOM 898 C C . SER A 1 114 ? -6.414 -11.639 20.754 1.00 56.97 114 SER A C 1
ATOM 900 O O . SER A 1 114 ? -6.863 -12.022 21.821 1.00 56.97 114 SER A O 1
ATOM 902 N N . LEU A 1 115 ? -5.113 -11.733 20.453 1.00 51.66 115 LEU A N 1
ATOM 903 C CA . LEU A 1 115 ? -4.092 -12.275 21.366 1.00 51.66 115 LEU A CA 1
ATOM 904 C C . LEU A 1 115 ? -3.541 -11.256 22.382 1.00 51.66 115 LEU A C 1
ATOM 906 O O . LEU A 1 115 ? -2.683 -11.599 23.188 1.00 51.66 115 LEU A O 1
ATOM 910 N N . ARG A 1 116 ? -3.967 -9.990 22.304 1.00 49.78 116 ARG A N 1
ATOM 911 C CA . ARG A 1 116 ? -3.552 -8.908 23.216 1.00 49.78 116 ARG A CA 1
ATOM 912 C C . ARG A 1 116 ? -4.718 -8.363 24.050 1.00 49.78 116 ARG A C 1
ATOM 914 O O . ARG A 1 116 ? -4.595 -7.272 24.602 1.00 49.78 116 ARG A O 1
ATOM 921 N N . GLY A 1 117 ? -5.839 -9.086 24.060 1.00 41.69 117 GLY A N 1
ATOM 922 C CA . GLY A 1 117 ? -7.013 -8.815 24.890 1.00 41.69 117 GLY A CA 1
ATOM 923 C C . GLY A 1 117 ? -6.994 -9.648 26.157 1.00 41.69 117 GLY A C 1
AT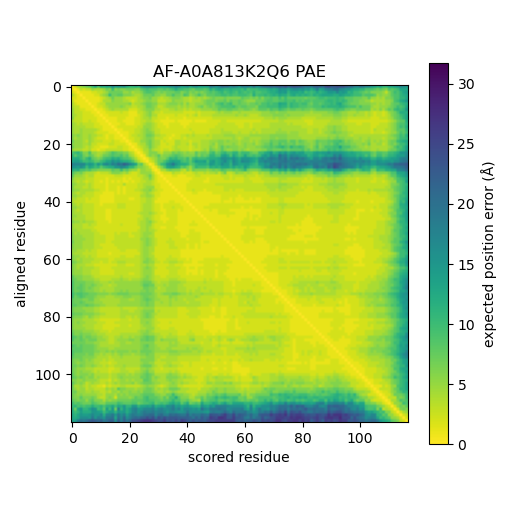OM 924 O O . GLY A 1 117 ? -6.468 -10.780 26.088 1.00 41.69 117 GLY A O 1
#

Secondary structure (DSSP, 8-state):
-HHHHHHTTEEE-TT--TT-EEEB-TTSSSEEE-TTS-EEETTT--BTHHHHHS-GGGS-TTSTTPPPGGG--SPP---TT-HHHHHH-BTTTTBPPPPPPP--TTHHHHHHHHTT-

Sequence (117 aa):
AWQAALEMGWKPCPRRCTYGGGYKSAEECDHVTCKCGFEFCWDCGVERQVPLVHDNRWHKPACRYHTPISEVAELPRFMPNCPECKKSGDPTTGRSCCFPADDGFPDSYVRSRSLRG

Radius of gyration: 15.21 Å; Cα contacts (8 Å, |Δi|>4): 184; chains: 1; bounding box: 41×23×45 Å

Organism: Polarella glacialis (NCBI:txid89957)

Foldseek 3Di:
DVVVVVVVAWFAQPVNDPQGTAGDDPPDDQWGQGPVRFIAGSFQNHGPQACVQPNQCQGEPPDPSHDDPVVDPDDQFQDPSHPQCVVANDPVVRGHGDRDYRPPPPVNVVVVVVVVD

pLDDT: mean 88.84, std 11.75, range [41.69, 97.94]

Mean predicted aligned error: 5.2 Å

Nearest PDB structures (foldseek):
  5caw-assembly1_A  TM=6.483E-01  e=1.785E-01  Pediculus humanus corporis
  7m4m-assembly2_B  TM=4.172E-01  e=4.312E-02  Homo sapiens
  7yuj-assembly1_A  TM=5.028E-01  e=3.510E-01  Homo sapiens
  7b5n-assembly1_H  TM=5.555E-01  e=4.018E-01  Homo sapiens

Solvent-accessible surface area (backbone atoms only — not comparable to full-atom values): 6905 Å² total; per-residue (Å²): 114,69,66,62,40,44,76,73,46,39,44,71,35,76,84,68,48,95,77,48,26,27,46,59,56,94,88,55,72,75,38,24,57,21,87,86,72,52,44,19,30,65,63,47,48,40,55,43,59,43,31,72,68,70,36,44,52,44,33,22,73,88,23,94,68,36,43,61,70,92,80,49,89,72,75,80,54,44,38,94,84,19,72,55,21,75,74,64,30,36,83,90,81,37,38,34,42,81,69,49,72,75,72,56,51,64,59,48,58,56,56,66,49,66,78,73,108